Protein AF-A0A5C8RSL5-F1 (afdb_monomer)

Structure (mmCIF, N/CA/C/O backbone):
data_AF-A0A5C8RSL5-F1
#
_entry.id   AF-A0A5C8RSL5-F1
#
loop_
_atom_site.group_PDB
_atom_site.id
_atom_site.type_symbol
_atom_site.label_atom_id
_atom_site.label_alt_id
_atom_site.label_comp_id
_atom_site.label_asym_id
_atom_site.label_entity_id
_atom_site.label_seq_id
_atom_site.pdbx_PDB_ins_code
_atom_site.Cartn_x
_atom_site.Cartn_y
_atom_site.Cartn_z
_atom_site.occupancy
_atom_site.B_iso_or_equiv
_atom_site.auth_seq_id
_atom_site.auth_comp_id
_atom_site.auth_asym_id
_atom_site.auth_atom_id
_atom_site.pdbx_PDB_model_num
ATOM 1 N N . GLY A 1 1 ? -6.106 12.527 14.436 1.00 63.62 1 GLY A N 1
ATOM 2 C CA . GLY A 1 1 ? -5.646 12.985 13.111 1.00 63.62 1 GLY A CA 1
ATOM 3 C C . GLY A 1 1 ? -4.389 13.819 13.255 1.00 63.62 1 GLY A C 1
ATOM 4 O O . GLY A 1 1 ? -3.950 14.040 14.378 1.00 63.62 1 GLY A O 1
ATOM 5 N N . VAL A 1 2 ? -3.825 14.273 12.138 1.00 82.69 2 VAL A N 1
ATOM 6 C CA . VAL A 1 2 ? -2.637 15.151 12.080 1.00 82.69 2 VAL A CA 1
ATOM 7 C C . VAL A 1 2 ? -2.964 16.436 11.304 1.00 82.69 2 VAL A C 1
ATOM 9 O O . VAL A 1 2 ? -3.975 16.492 10.615 1.00 82.69 2 VAL A O 1
ATOM 12 N N . LEU A 1 3 ? -2.143 17.483 11.397 1.00 86.69 3 LEU A N 1
ATOM 13 C CA . LEU A 1 3 ? -2.368 18.755 10.684 1.00 86.69 3 LEU A CA 1
ATOM 14 C C . LEU A 1 3 ? -1.675 18.762 9.306 1.00 86.69 3 LEU A C 1
ATOM 16 O O . LEU A 1 3 ? -0.721 19.507 9.091 1.00 86.69 3 LEU A O 1
ATOM 20 N N . ARG A 1 4 ? -2.110 17.872 8.403 1.00 92.94 4 ARG A N 1
ATOM 21 C CA . ARG A 1 4 ? -1.575 17.670 7.033 1.00 92.94 4 ARG A CA 1
ATOM 22 C C . ARG A 1 4 ? -2.700 17.337 6.043 1.00 92.94 4 ARG A C 1
ATOM 24 O O . ARG A 1 4 ? -3.830 17.112 6.483 1.00 92.94 4 ARG A O 1
ATOM 31 N N . GLY A 1 5 ? -2.421 17.298 4.737 1.00 95.75 5 GLY A N 1
ATOM 32 C CA . GLY A 1 5 ? -3.428 17.009 3.711 1.00 95.75 5 GLY A CA 1
ATOM 33 C C . GLY A 1 5 ? -4.065 15.625 3.877 1.00 95.75 5 GLY A C 1
ATOM 34 O O . GLY A 1 5 ? -3.379 14.618 3.768 1.00 95.75 5 GLY A O 1
ATOM 35 N N . HIS A 1 6 ? -5.371 15.561 4.154 1.00 98.38 6 HIS A N 1
ATOM 36 C CA . HIS A 1 6 ? -6.127 14.303 4.245 1.00 98.38 6 HIS A CA 1
ATOM 37 C C . HIS A 1 6 ? -6.758 13.987 2.886 1.00 98.38 6 HIS A C 1
ATOM 39 O O . HIS A 1 6 ? -7.844 14.473 2.574 1.00 98.38 6 HIS A O 1
ATOM 45 N N . GLU A 1 7 ? -6.052 13.204 2.073 1.00 98.56 7 GLU A N 1
ATOM 46 C CA . GLU A 1 7 ? -6.579 12.651 0.823 1.00 98.56 7 GLU A CA 1
ATOM 47 C C . GLU A 1 7 ? -7.359 11.344 1.064 1.00 98.56 7 GLU A C 1
ATOM 49 O O . GLU A 1 7 ? -7.503 10.876 2.193 1.00 98.56 7 GLU A O 1
ATOM 54 N N . GLY A 1 8 ? -7.881 10.759 -0.018 1.00 98.25 8 GLY A N 1
ATOM 55 C CA . GLY A 1 8 ? -8.626 9.507 0.028 1.00 98.25 8 GLY A CA 1
ATOM 56 C C . GLY A 1 8 ? -10.005 9.649 0.674 1.00 98.25 8 GLY A C 1
ATOM 57 O O . GLY A 1 8 ? -10.595 10.725 0.742 1.00 98.25 8 GLY A O 1
ATOM 58 N N . SER A 1 9 ? -10.553 8.518 1.107 1.00 98.56 9 SER A N 1
ATOM 59 C CA . SER A 1 9 ? -11.826 8.443 1.828 1.00 98.56 9 SER A CA 1
ATOM 60 C C . SER A 1 9 ? -11.812 7.265 2.812 1.00 98.56 9 SER A C 1
ATOM 62 O O . SER A 1 9 ? -10.968 6.368 2.679 1.00 98.56 9 SER A O 1
ATOM 64 N N . PRO A 1 10 ? -12.684 7.258 3.836 1.00 98.50 10 PRO A N 1
ATOM 65 C CA . PRO A 1 10 ? -12.847 6.090 4.691 1.00 98.50 10 PRO A CA 1
ATOM 66 C C . PRO A 1 10 ? -13.482 4.923 3.924 1.00 98.50 10 PRO A C 1
ATOM 68 O O . PRO A 1 10 ? -14.272 5.124 3.003 1.00 98.50 10 PRO A O 1
ATOM 71 N N . LEU A 1 11 ? -13.181 3.697 4.350 1.00 98.62 11 LEU A N 1
ATOM 72 C CA . LEU A 1 11 ? -13.890 2.499 3.898 1.00 98.62 11 LEU A CA 1
ATOM 73 C C . LEU A 1 11 ? -14.962 2.120 4.914 1.00 98.62 11 LEU A C 1
ATOM 75 O O . LEU A 1 11 ? -14.738 2.260 6.111 1.00 98.62 11 LEU A O 1
ATOM 79 N N . VAL A 1 12 ? -16.086 1.574 4.458 1.00 98.69 12 VAL A N 1
ATOM 80 C CA . VAL A 1 12 ? -17.095 0.964 5.335 1.00 98.69 12 VAL A CA 1
ATOM 81 C C . VAL A 1 12 ? -17.337 -0.467 4.873 1.00 98.69 12 VAL A C 1
ATOM 83 O O . VAL A 1 12 ? -17.654 -0.695 3.707 1.00 98.69 12 VAL A O 1
ATOM 86 N N . VAL A 1 13 ? -17.165 -1.433 5.778 1.00 98.44 13 VAL A N 1
ATOM 87 C CA . VAL A 1 13 ? -17.405 -2.860 5.520 1.00 98.44 13 VAL A CA 1
ATOM 88 C C . VAL A 1 13 ? -18.276 -3.411 6.641 1.00 98.44 13 VAL A C 1
ATOM 90 O O . VAL A 1 13 ? -17.841 -3.516 7.787 1.00 98.44 13 VAL A O 1
ATOM 93 N N . GLY A 1 14 ? -19.524 -3.750 6.314 1.00 97.44 14 GLY A N 1
ATOM 94 C CA . GLY A 1 14 ? -20.528 -4.051 7.334 1.00 97.44 14 GLY A CA 1
ATOM 95 C C . GLY A 1 14 ? -20.752 -2.838 8.238 1.00 97.44 14 GLY A C 1
ATOM 96 O O . GLY A 1 14 ? -21.019 -1.746 7.742 1.00 97.44 14 GLY A O 1
ATOM 97 N N . ASN A 1 15 ? -20.609 -3.030 9.549 1.00 97.88 15 ASN A N 1
ATOM 98 C CA . ASN A 1 15 ? -20.736 -1.982 10.564 1.00 97.88 15 ASN A CA 1
ATOM 99 C C . ASN A 1 15 ? -19.397 -1.324 10.955 1.00 97.88 15 ASN A C 1
ATOM 101 O O . ASN A 1 15 ? -19.375 -0.471 11.838 1.00 97.88 15 ASN A O 1
ATOM 105 N N . MET A 1 16 ? -18.275 -1.696 10.328 1.00 98.56 16 MET A N 1
ATOM 106 C CA . MET A 1 16 ? -16.964 -1.125 10.645 1.00 98.56 16 MET A CA 1
ATOM 107 C C . MET A 1 16 ? -16.564 -0.061 9.620 1.00 98.56 16 MET A C 1
ATOM 109 O O . MET A 1 16 ? -16.507 -0.341 8.420 1.00 98.56 16 MET A O 1
ATOM 113 N N . MET A 1 17 ? -16.227 1.139 10.094 1.00 98.88 17 MET A N 1
ATOM 114 C CA . MET A 1 17 ? -15.596 2.189 9.294 1.00 98.88 17 MET A CA 1
ATOM 115 C C . MET A 1 17 ? -14.086 2.217 9.536 1.00 98.88 17 MET A C 1
ATOM 117 O O . MET A 1 17 ? -13.637 2.299 10.673 1.00 98.88 17 MET A O 1
ATOM 121 N N . TYR A 1 18 ? -13.297 2.218 8.467 1.00 98.88 18 TYR A N 1
ATOM 122 C CA . TYR A 1 18 ? -11.842 2.299 8.508 1.00 98.88 18 TYR A CA 1
ATOM 123 C C . TYR A 1 18 ? -11.374 3.660 8.008 1.00 98.88 18 TYR A C 1
ATOM 125 O O . TYR A 1 18 ? -11.614 4.027 6.856 1.00 98.88 18 TYR A O 1
ATOM 133 N N . VAL A 1 19 ? -10.679 4.399 8.868 1.00 98.75 19 VAL A N 1
ATOM 134 C CA . VAL A 1 19 ? -10.148 5.734 8.574 1.00 98.75 19 VAL A CA 1
ATOM 135 C C . VAL A 1 19 ? -8.630 5.658 8.544 1.00 98.75 19 VAL A C 1
ATOM 137 O O . VAL A 1 19 ? -8.018 5.187 9.500 1.00 98.75 19 VAL A O 1
ATOM 140 N N . HIS A 1 20 ? -8.024 6.144 7.466 1.00 98.81 20 HIS A N 1
ATOM 141 C CA . HIS A 1 20 ? -6.576 6.285 7.341 1.00 98.81 20 HIS A CA 1
ATOM 142 C C . HIS A 1 20 ? -6.166 7.749 7.509 1.00 98.81 20 HIS A C 1
ATOM 144 O O . HIS A 1 20 ? -6.983 8.657 7.343 1.00 98.81 20 HIS A O 1
ATOM 150 N N . THR A 1 21 ? -4.897 7.981 7.831 1.00 98.75 21 THR A N 1
ATOM 151 C CA . THR A 1 21 ? -4.332 9.328 7.943 1.00 98.75 21 THR A CA 1
ATOM 152 C C . THR A 1 21 ? -3.132 9.520 7.011 1.00 98.75 21 THR A C 1
ATOM 154 O O . THR A 1 21 ? -2.534 8.546 6.539 1.00 98.75 21 THR A O 1
ATOM 157 N N . PRO A 1 22 ? -2.692 10.775 6.823 1.00 98.69 22 PRO A N 1
ATOM 158 C CA . PRO A 1 22 ? -1.338 11.101 6.365 1.00 98.69 22 PRO A CA 1
ATOM 159 C C . PRO A 1 22 ? -0.268 10.498 7.287 1.00 98.69 22 PRO A C 1
ATOM 161 O O . PRO A 1 22 ? -0.607 9.889 8.310 1.00 98.69 22 PRO A O 1
ATOM 164 N N . PHE A 1 23 ? 1.017 10.680 6.962 1.00 98.44 23 PHE A N 1
ATOM 165 C CA . PHE A 1 23 ? 2.143 10.218 7.794 1.00 98.44 23 PHE A CA 1
ATOM 166 C C . PHE A 1 23 ? 1.901 10.474 9.306 1.00 98.44 23 PHE A C 1
ATOM 168 O O . PHE A 1 23 ? 1.528 11.594 9.670 1.00 98.44 23 PHE A O 1
ATOM 175 N N . PRO A 1 24 ? 2.096 9.474 10.193 1.00 97.94 24 PRO A N 1
ATOM 176 C CA . PRO A 1 24 ? 2.725 8.171 9.949 1.00 97.94 24 PRO A CA 1
ATOM 177 C C . PRO A 1 24 ? 1.747 7.077 9.476 1.00 97.94 24 PRO A C 1
ATOM 179 O O . PRO A 1 24 ? 1.972 5.907 9.734 1.00 97.94 24 PRO A O 1
ATOM 182 N N . ASN A 1 25 ? 0.660 7.421 8.781 1.00 98.69 25 ASN A N 1
ATOM 183 C CA . ASN A 1 25 ? -0.304 6.474 8.202 1.00 98.69 25 ASN A CA 1
ATOM 184 C C . ASN A 1 25 ? -1.025 5.614 9.251 1.00 98.69 25 ASN A C 1
ATOM 186 O O . ASN A 1 25 ? -1.068 4.387 9.167 1.00 98.69 25 ASN A O 1
ATOM 190 N N . ILE A 1 26 ? -1.604 6.284 10.248 1.00 98.75 26 ILE A N 1
ATOM 191 C CA . ILE A 1 26 ? -2.432 5.647 11.272 1.00 98.75 26 ILE A CA 1
ATOM 192 C C . ILE A 1 26 ? -3.705 5.110 10.614 1.00 98.75 26 ILE A C 1
ATOM 194 O O . ILE A 1 26 ? -4.288 5.766 9.748 1.00 98.75 26 ILE A O 1
ATOM 198 N N . VAL A 1 27 ? -4.159 3.941 11.063 1.00 98.88 27 VAL A N 1
ATOM 199 C CA . VAL A 1 27 ? -5.462 3.376 10.702 1.00 98.88 27 VAL A CA 1
ATOM 200 C C . VAL A 1 27 ? -6.309 3.217 11.955 1.00 98.88 27 VAL A C 1
ATOM 202 O O . VAL A 1 27 ? -5.870 2.626 12.943 1.00 98.88 27 VAL A O 1
ATOM 205 N N . TYR A 1 28 ? -7.532 3.728 11.904 1.00 98.81 28 TYR A N 1
ATOM 206 C CA . TYR A 1 28 ? -8.553 3.546 12.929 1.00 98.81 28 TYR A CA 1
ATOM 207 C C . TYR A 1 28 ? -9.674 2.677 12.377 1.00 98.81 28 TYR A C 1
ATOM 209 O O . TYR A 1 28 ? -10.084 2.871 11.235 1.00 98.81 28 TYR A O 1
ATOM 217 N N . ALA A 1 29 ? -10.203 1.780 13.202 1.00 98.81 29 ALA A N 1
ATOM 218 C CA . ALA A 1 29 ? -11.457 1.089 12.939 1.00 98.81 29 ALA A CA 1
ATOM 219 C C . ALA A 1 29 ? -12.513 1.556 13.940 1.00 98.81 29 ALA A C 1
ATOM 221 O O . ALA A 1 29 ? -12.275 1.517 15.149 1.00 98.81 29 ALA A O 1
ATOM 222 N N . LEU A 1 30 ? -13.644 2.030 13.431 1.00 98.81 30 LEU A N 1
ATOM 223 C CA . LEU A 1 30 ? -14.730 2.643 14.184 1.00 98.81 30 LEU A CA 1
ATOM 224 C C . LEU A 1 30 ? -15.987 1.783 14.052 1.00 98.81 30 LEU A C 1
ATOM 226 O O . LEU A 1 30 ? -16.402 1.471 12.936 1.00 98.81 30 LEU A O 1
ATOM 230 N N . ASP A 1 31 ? -16.597 1.435 15.179 1.00 98.44 31 ASP A N 1
ATOM 231 C CA . ASP A 1 31 ? -17.853 0.689 15.214 1.00 98.44 31 ASP A CA 1
ATOM 232 C C . ASP A 1 31 ? -19.041 1.632 15.020 1.00 98.44 31 ASP A C 1
ATOM 234 O O . ASP A 1 31 ? -19.358 2.443 15.895 1.00 98.44 31 ASP A O 1
ATOM 238 N N . LEU A 1 32 ? -19.694 1.535 13.864 1.00 98.38 32 LEU A N 1
ATOM 239 C CA . LEU A 1 32 ? -20.818 2.393 13.501 1.00 98.38 32 LEU A CA 1
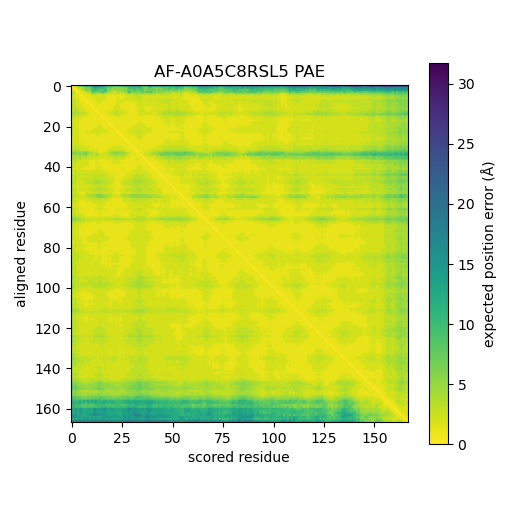ATOM 240 C C . LEU A 1 32 ? -22.091 2.085 14.294 1.00 98.38 32 LEU A C 1
ATOM 242 O O . LEU A 1 32 ? -22.928 2.975 14.422 1.00 98.38 32 LEU A O 1
ATOM 246 N N . ASP A 1 33 ? -22.215 0.890 14.876 1.00 98.12 33 ASP A N 1
ATOM 247 C CA . ASP A 1 33 ? -23.362 0.542 15.723 1.00 98.12 33 ASP A CA 1
ATOM 248 C C . ASP A 1 33 ? -23.227 1.133 17.138 1.00 98.12 33 ASP A C 1
ATOM 250 O O . ASP A 1 33 ? -24.205 1.214 17.881 1.00 98.12 33 ASP A O 1
ATOM 254 N N . HIS A 1 34 ? -22.022 1.582 17.510 1.00 96.56 34 HIS A N 1
ATOM 255 C CA . HIS A 1 34 ? -21.691 2.073 18.848 1.00 96.56 34 HIS A CA 1
ATOM 256 C C . HIS A 1 34 ? -21.007 3.446 18.796 1.00 96.56 34 HIS A C 1
ATOM 258 O O . HIS A 1 34 ? -19.868 3.606 19.239 1.00 96.56 34 HIS A O 1
ATOM 264 N N . GLU A 1 35 ? -21.712 4.440 18.242 1.00 96.00 35 GLU A N 1
ATOM 265 C CA . GLU A 1 35 ? -21.299 5.858 18.216 1.00 96.00 35 GLU A CA 1
ATOM 266 C C . GLU A 1 35 ? -19.900 6.090 17.606 1.00 96.00 35 GLU A C 1
ATOM 268 O O . GLU A 1 35 ? -19.157 6.975 18.030 1.00 96.00 35 GLU A O 1
ATOM 273 N N . ALA A 1 36 ? -19.518 5.281 16.611 1.00 96.56 36 ALA A N 1
ATOM 274 C CA . ALA A 1 36 ? -18.197 5.318 15.980 1.00 96.56 36 ALA A CA 1
ATOM 275 C C . ALA A 1 36 ? -17.034 5.152 16.981 1.00 96.56 36 ALA A C 1
ATOM 277 O O . ALA A 1 36 ? -15.950 5.718 16.800 1.00 96.56 36 ALA A O 1
ATOM 278 N N . LYS A 1 37 ? -17.226 4.355 18.041 1.00 97.94 37 LYS A N 1
ATOM 279 C CA . LYS A 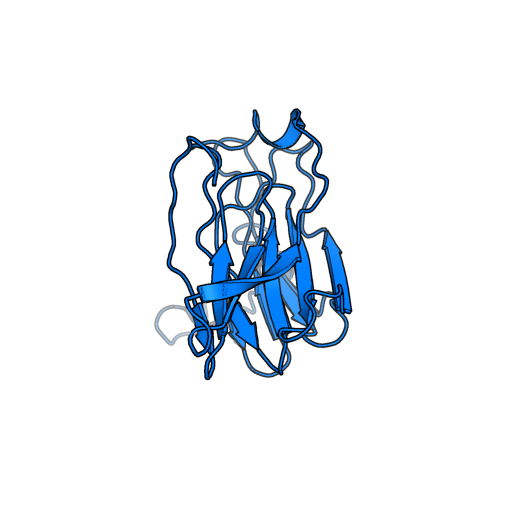1 37 ? -16.162 4.032 18.999 1.00 97.94 37 LYS A CA 1
ATOM 280 C C . LYS A 1 37 ? -14.992 3.349 18.291 1.00 97.94 37 LYS A C 1
ATOM 282 O O . LYS A 1 37 ? -15.178 2.422 17.508 1.00 97.94 37 LYS A O 1
ATOM 287 N N . ILE A 1 38 ? -13.769 3.754 18.634 1.00 98.56 38 ILE A N 1
ATOM 288 C CA . ILE A 1 38 ? -12.550 3.105 18.138 1.00 98.56 38 ILE A CA 1
ATOM 289 C C . ILE A 1 38 ? -12.472 1.672 18.688 1.00 98.56 38 ILE A C 1
ATOM 291 O O . ILE A 1 38 ? -12.298 1.476 19.893 1.00 98.56 38 ILE A O 1
ATOM 295 N N . VAL A 1 39 ? -12.568 0.680 17.802 1.00 98.56 39 VAL A N 1
ATOM 296 C CA . VAL A 1 39 ? -12.406 -0.751 18.111 1.00 98.56 39 VAL A CA 1
ATOM 297 C C . VAL A 1 39 ? -10.933 -1.116 18.181 1.00 98.56 39 VAL A C 1
ATOM 299 O O . VAL A 1 39 ? -10.488 -1.762 19.128 1.00 98.56 39 VAL A O 1
AT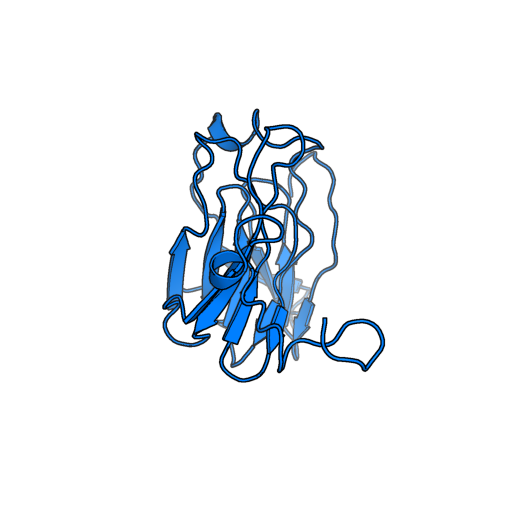OM 302 N N . TRP A 1 40 ? -10.160 -0.667 17.195 1.00 98.81 40 TRP A N 1
ATOM 303 C CA . TRP A 1 40 ? -8.713 -0.823 17.176 1.00 98.81 40 TRP A CA 1
ATOM 304 C C . TRP A 1 40 ? -8.040 0.345 16.457 1.00 98.81 40 TRP A C 1
ATOM 306 O O . TRP A 1 40 ? -8.649 1.066 15.662 1.00 98.81 40 TRP A O 1
ATOM 316 N N . LYS A 1 41 ? -6.753 0.526 16.762 1.00 98.75 41 LYS A N 1
ATOM 317 C CA . LYS A 1 41 ? -5.866 1.502 16.128 1.00 98.75 41 LYS A CA 1
ATOM 318 C C . LYS A 1 41 ? -4.562 0.811 15.745 1.00 98.75 41 LYS A C 1
ATOM 320 O O . LYS A 1 41 ? -3.926 0.199 16.602 1.00 98.75 41 LYS A O 1
ATOM 325 N N . TYR A 1 42 ? -4.152 0.961 14.493 1.00 98.88 42 TYR A N 1
ATOM 326 C CA . TYR A 1 42 ? -2.822 0.598 14.023 1.00 98.88 42 TYR A CA 1
ATOM 327 C C . TYR A 1 42 ? -2.009 1.872 13.792 1.00 98.88 42 TYR A C 1
ATOM 329 O O . TYR A 1 42 ? -2.409 2.738 13.019 1.00 98.88 42 TYR A O 1
ATOM 337 N N . GLU A 1 43 ? -0.881 1.994 14.484 1.00 98.56 43 GLU A N 1
ATOM 338 C CA . GLU A 1 43 ? 0.013 3.149 14.407 1.00 98.56 43 GLU A CA 1
ATOM 339 C C . GLU A 1 43 ? 1.431 2.639 14.126 1.00 98.56 43 GLU A C 1
ATOM 341 O O . GLU A 1 43 ? 2.106 2.168 15.050 1.00 98.56 43 GLU A O 1
ATOM 346 N N . PRO A 1 44 ? 1.868 2.629 12.854 1.00 98.19 44 PRO A N 1
ATOM 347 C CA . PRO A 1 44 ? 3.177 2.105 12.508 1.00 98.19 44 PRO A CA 1
ATOM 348 C C . PRO A 1 44 ? 4.280 3.075 12.935 1.00 98.19 44 PRO A C 1
ATOM 350 O O . PRO A 1 44 ? 4.099 4.293 12.996 1.00 98.19 44 PRO A O 1
ATOM 353 N N . LYS A 1 45 ? 5.459 2.517 13.214 1.00 98.00 45 LYS A N 1
ATOM 354 C CA . LYS A 1 45 ? 6.674 3.294 13.454 1.00 98.00 45 LYS A CA 1
ATOM 355 C C . LYS A 1 45 ? 7.425 3.427 12.138 1.00 98.00 45 LYS A C 1
ATOM 357 O O . LYS A 1 45 ? 7.950 2.433 11.650 1.00 98.00 45 LYS A O 1
ATOM 362 N N . GLN A 1 46 ? 7.485 4.643 11.613 1.00 98.38 46 GLN A N 1
ATOM 363 C CA . GLN A 1 46 ? 8.230 4.976 10.401 1.00 98.38 46 GLN A CA 1
ATOM 364 C C . GLN A 1 46 ? 9.356 5.956 10.740 1.00 98.38 46 GLN A C 1
ATOM 366 O O . GLN A 1 46 ? 9.220 6.780 11.649 1.00 98.38 46 GLN A O 1
ATOM 371 N N . ASP A 1 47 ? 10.468 5.867 10.014 1.00 97.88 47 ASP A N 1
ATOM 372 C CA . ASP A 1 47 ? 11.580 6.806 10.148 1.00 97.88 47 ASP A CA 1
ATOM 373 C C . ASP A 1 47 ? 11.170 8.178 9.567 1.00 97.88 47 ASP A C 1
ATOM 375 O O . ASP A 1 47 ? 10.776 8.243 8.399 1.00 97.88 47 ASP A O 1
ATOM 379 N N . PRO A 1 48 ? 11.255 9.290 10.328 1.00 97.62 48 PRO A N 1
ATOM 380 C CA . PRO A 1 48 ? 10.905 10.620 9.825 1.00 97.62 48 PRO A CA 1
ATOM 381 C C . PRO A 1 48 ? 11.703 11.070 8.592 1.00 97.62 48 PRO A C 1
ATOM 383 O O . PRO A 1 48 ? 11.264 11.987 7.899 1.00 97.62 48 PRO A O 1
ATOM 386 N N . SER A 1 49 ? 12.840 10.432 8.288 1.00 97.69 49 SER A N 1
ATOM 387 C CA . SER A 1 49 ? 13.616 10.664 7.062 1.00 97.69 49 SER A CA 1
ATOM 388 C C . SER A 1 49 ? 12.873 10.308 5.771 1.00 97.69 49 SER A C 1
ATOM 390 O O . SER A 1 49 ? 13.323 10.713 4.702 1.00 97.69 49 SER A O 1
ATOM 392 N N . VAL A 1 50 ? 11.712 9.642 5.841 1.00 98.12 50 VAL A N 1
ATOM 393 C CA . VAL A 1 50 ? 10.824 9.496 4.679 1.00 98.12 50 VAL A CA 1
ATOM 394 C C . VAL A 1 50 ? 10.161 10.821 4.279 1.00 98.12 50 VAL A C 1
ATOM 396 O O . VAL A 1 50 ? 9.916 11.045 3.101 1.00 98.12 50 VAL A O 1
ATOM 399 N N . ILE A 1 51 ? 9.901 11.737 5.223 1.00 98.12 51 ILE A N 1
ATOM 400 C CA . ILE A 1 51 ? 9.150 12.977 4.949 1.00 98.12 51 ILE A CA 1
ATOM 401 C C . ILE A 1 51 ? 9.860 13.869 3.910 1.00 98.12 51 ILE A C 1
ATOM 403 O O . ILE A 1 51 ? 9.192 14.298 2.971 1.00 98.12 51 ILE A O 1
ATOM 407 N N . PRO A 1 52 ? 11.180 14.148 4.008 1.00 98.19 52 PRO A N 1
ATOM 408 C CA . PRO A 1 52 ? 11.878 14.995 3.036 1.00 98.19 52 PRO A CA 1
ATOM 409 C C . PRO A 1 52 ? 11.937 14.429 1.611 1.00 98.19 52 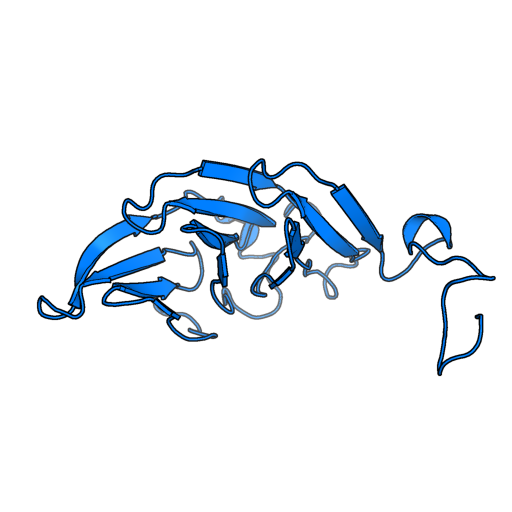PRO A C 1
ATOM 411 O O . PRO A 1 52 ? 12.218 15.183 0.684 1.00 98.19 52 PRO A O 1
ATOM 414 N N . VAL A 1 53 ? 11.696 13.125 1.433 1.00 98.19 53 VAL A N 1
ATOM 415 C CA . VAL A 1 53 ? 11.679 12.457 0.120 1.00 98.19 53 VAL A CA 1
ATOM 416 C C . VAL A 1 53 ? 10.258 12.227 -0.417 1.00 98.19 53 VAL A C 1
ATOM 418 O O . VAL A 1 53 ? 10.070 11.570 -1.439 1.00 98.19 53 VAL A O 1
ATOM 421 N N . MET A 1 54 ? 9.238 12.798 0.234 1.00 98.56 54 MET A N 1
ATOM 422 C CA . MET A 1 54 ? 7.882 12.907 -0.309 1.00 98.56 54 MET A CA 1
ATOM 423 C C . MET A 1 54 ? 7.740 14.241 -1.050 1.00 98.56 54 MET A C 1
ATOM 425 O O . MET A 1 54 ? 7.828 15.305 -0.442 1.00 98.56 54 MET A O 1
ATOM 429 N N . CYS A 1 55 ? 7.493 14.203 -2.362 1.00 94.50 55 CYS A N 1
ATOM 430 C CA . CYS A 1 55 ? 7.505 15.404 -3.211 1.00 94.50 55 CYS A CA 1
ATOM 431 C C . CYS A 1 55 ? 6.460 16.466 -2.830 1.00 94.50 55 CYS A C 1
ATOM 433 O O . CYS A 1 55 ? 6.661 17.654 -3.072 1.00 94.50 55 CYS A O 1
ATOM 435 N N . CYS A 1 56 ? 5.313 16.029 -2.305 1.00 96.56 56 CYS A N 1
ATOM 436 C CA . CYS A 1 56 ? 4.053 16.737 -2.509 1.00 96.56 56 CYS A CA 1
ATOM 437 C C . CYS A 1 56 ? 3.117 16.643 -1.286 1.00 96.56 56 CYS A C 1
ATOM 439 O O . CYS A 1 56 ? 1.926 16.398 -1.449 1.00 96.56 56 CYS A O 1
ATOM 441 N N . ASP A 1 57 ? 3.662 16.838 -0.077 1.00 97.38 57 ASP A N 1
ATOM 442 C CA . ASP A 1 57 ? 3.018 16.620 1.239 1.00 97.38 57 ASP A CA 1
ATOM 443 C C . ASP A 1 57 ? 2.962 15.140 1.680 1.00 97.38 57 ASP A C 1
ATOM 445 O O . ASP A 1 57 ? 3.269 14.217 0.925 1.00 97.38 57 ASP A O 1
ATOM 449 N N . THR A 1 58 ? 2.611 14.902 2.947 1.00 98.12 58 THR A N 1
ATOM 450 C CA . THR A 1 58 ? 2.642 13.578 3.592 1.00 98.12 58 THR A CA 1
ATOM 451 C C . THR A 1 58 ? 1.369 12.751 3.395 1.00 98.12 58 THR A C 1
ATOM 453 O O . THR A 1 58 ? 1.011 11.918 4.239 1.00 98.12 58 THR A O 1
ATOM 456 N N . VAL A 1 59 ? 0.670 13.000 2.288 1.00 98.69 59 VAL A N 1
ATOM 457 C CA . VAL A 1 59 ? -0.646 12.441 1.974 1.00 98.69 59 VAL A CA 1
ATOM 458 C C . VAL A 1 59 ? -0.612 10.918 1.822 1.00 98.69 59 VAL A C 1
ATOM 460 O O . VAL A 1 59 ? 0.397 10.311 1.464 1.00 98.69 59 VAL A O 1
ATOM 463 N N . ASN A 1 60 ? -1.755 10.288 2.062 1.00 98.81 60 ASN A N 1
ATOM 464 C CA . ASN A 1 60 ? -2.006 8.893 1.733 1.00 98.81 60 ASN A CA 1
ATOM 465 C C . ASN A 1 60 ? -3.417 8.796 1.154 1.00 98.81 60 ASN A C 1
ATOM 467 O O . ASN A 1 60 ? -4.316 9.460 1.657 1.00 98.81 60 ASN A O 1
ATOM 471 N N . ARG A 1 61 ? -3.594 8.022 0.080 1.00 98.81 61 ARG A N 1
ATOM 472 C CA . ARG A 1 61 ? -4.853 7.980 -0.687 1.00 98.81 61 ARG A CA 1
ATOM 473 C C . ARG A 1 61 ? -5.798 6.860 -0.287 1.00 98.81 61 ARG A C 1
ATOM 475 O O . ARG A 1 61 ? -6.843 6.701 -0.918 1.00 98.81 61 ARG A O 1
ATOM 482 N N . GLY A 1 62 ? -5.455 6.095 0.741 1.00 98.50 62 GLY A N 1
ATOM 483 C CA . GLY A 1 62 ? -6.401 5.211 1.389 1.00 98.50 62 GLY A CA 1
ATOM 484 C C . GLY A 1 62 ? -5.993 3.763 1.470 1.00 98.50 62 GLY A C 1
ATOM 485 O O . GLY A 1 62 ? -4.841 3.371 1.293 1.00 98.50 62 GLY A O 1
ATOM 486 N N . LEU A 1 63 ? -7.008 2.987 1.817 1.00 98.94 63 LEU A N 1
ATOM 487 C CA . LEU A 1 63 ? -6.928 1.576 2.136 1.00 98.94 63 LEU A CA 1
ATOM 488 C C . LEU A 1 63 ? -7.622 0.774 1.037 1.00 98.94 63 LEU A C 1
ATOM 490 O O . LEU A 1 63 ? -8.371 1.320 0.223 1.00 98.94 63 LEU A O 1
ATOM 494 N N . ALA A 1 64 ? -7.448 -0.541 1.084 1.00 98.88 64 ALA A N 1
ATOM 495 C CA . ALA A 1 64 ? -8.340 -1.475 0.412 1.00 98.88 64 ALA A CA 1
ATOM 496 C C . ALA A 1 64 ? -8.778 -2.579 1.378 1.00 98.88 64 ALA A C 1
ATOM 498 O O . ALA A 1 64 ? -8.042 -2.926 2.301 1.00 98.88 64 ALA A O 1
ATOM 499 N N . TYR A 1 65 ? -9.960 -3.148 1.148 1.00 98.75 65 TYR A N 1
ATOM 500 C CA . TYR A 1 65 ? -10.431 -4.339 1.852 1.00 98.75 65 TYR A CA 1
ATOM 501 C C . TYR A 1 65 ? -10.377 -5.553 0.920 1.00 98.75 65 TYR A C 1
ATOM 503 O O . TYR A 1 65 ? -10.822 -5.475 -0.224 1.00 98.75 65 TYR A O 1
ATOM 511 N N . SER A 1 66 ? -9.843 -6.675 1.404 1.00 97.88 66 SER A N 1
ATOM 512 C CA . SER A 1 66 ? -9.807 -7.947 0.676 1.00 97.88 66 SER A CA 1
ATOM 513 C C . SER A 1 66 ? -9.681 -9.114 1.650 1.00 97.88 66 SER A C 1
ATOM 515 O O . SER A 1 66 ? -8.809 -9.083 2.507 1.00 97.88 66 SER A O 1
ATOM 517 N N . ASP A 1 67 ? -10.517 -10.146 1.505 1.00 95.38 67 ASP A N 1
ATOM 518 C CA . ASP A 1 67 ? -10.466 -11.398 2.290 1.00 95.38 67 ASP A CA 1
ATOM 519 C C . ASP A 1 67 ? -10.294 -11.180 3.811 1.00 95.38 67 ASP A C 1
ATOM 521 O O . ASP A 1 67 ? -9.355 -11.671 4.431 1.00 95.38 67 ASP A O 1
ATOM 525 N N . ASN A 1 68 ? -11.183 -10.383 4.421 1.00 97.81 68 ASN A N 1
ATOM 526 C CA . ASN A 1 68 ? -11.123 -10.001 5.842 1.00 97.81 68 ASN A CA 1
ATOM 527 C C . ASN A 1 68 ? -9.855 -9.254 6.279 1.00 97.81 68 ASN A C 1
ATOM 529 O O . ASN A 1 68 ? -9.598 -9.136 7.477 1.00 97.81 68 ASN A O 1
ATOM 533 N N . ALA A 1 69 ? -9.104 -8.690 5.339 1.00 98.75 69 ALA A N 1
ATOM 534 C CA . ALA A 1 69 ? -7.966 -7.842 5.626 1.00 98.75 69 ALA A CA 1
ATOM 535 C C . ALA A 1 69 ? -8.175 -6.405 5.145 1.00 98.75 69 ALA A C 1
ATOM 537 O O . ALA A 1 69 ? -8.753 -6.156 4.087 1.00 98.75 69 ALA A O 1
ATOM 538 N N . ILE A 1 70 ? -7.636 -5.468 5.919 1.00 98.88 70 ILE A N 1
ATOM 539 C CA . ILE A 1 70 ? -7.406 -4.084 5.525 1.00 98.88 70 ILE A CA 1
ATOM 540 C C . ILE A 1 70 ? -5.958 -3.966 5.074 1.00 98.88 70 ILE A C 1
ATOM 542 O O . ILE A 1 70 ? -5.040 -4.322 5.811 1.00 98.88 70 ILE A O 1
ATOM 546 N N . ILE A 1 71 ? -5.757 -3.474 3.859 1.00 98.94 71 ILE A N 1
ATOM 547 C CA . ILE A 1 71 ? -4.435 -3.318 3.268 1.00 98.94 71 ILE A CA 1
ATOM 548 C C . ILE A 1 71 ? -4.054 -1.843 3.286 1.00 98.94 71 ILE A C 1
ATOM 550 O O . ILE A 1 71 ? -4.770 -1.000 2.742 1.00 98.94 71 ILE A O 1
ATOM 554 N N . LEU A 1 72 ? -2.918 -1.554 3.913 1.00 98.94 72 LEU A N 1
ATOM 555 C CA . LEU A 1 72 ? -2.307 -0.235 4.007 1.00 98.94 72 LEU A CA 1
ATOM 556 C C . LEU A 1 72 ? -0.994 -0.230 3.223 1.00 98.94 72 LEU A C 1
ATOM 558 O O . LEU A 1 72 ? -0.185 -1.143 3.371 1.00 98.94 72 LEU A O 1
ATOM 562 N N . HIS A 1 73 ? -0.747 0.827 2.453 1.00 98.88 73 HIS A N 1
ATOM 563 C CA . HIS A 1 73 ? 0.557 1.085 1.846 1.00 98.88 73 HIS A CA 1
ATOM 564 C C . HIS A 1 73 ? 1.126 2.382 2.425 1.00 98.88 73 HIS A C 1
ATOM 566 O O . HIS A 1 73 ? 0.617 3.472 2.161 1.00 98.88 73 HIS A O 1
ATOM 572 N N . GLN A 1 74 ? 2.130 2.240 3.284 1.00 98.94 74 GLN A N 1
ATOM 573 C CA . GLN A 1 74 ? 2.720 3.313 4.083 1.00 98.94 74 GLN A CA 1
ATOM 574 C C . GLN A 1 74 ? 3.618 4.230 3.246 1.00 98.94 74 GLN A C 1
ATOM 576 O O . GLN A 1 74 ? 4.023 3.871 2.139 1.00 98.94 74 GLN A O 1
ATOM 581 N N . ALA A 1 75 ? 3.938 5.410 3.783 1.00 98.88 75 ALA A N 1
ATOM 582 C CA . ALA A 1 75 ? 4.804 6.392 3.136 1.00 98.88 75 ALA A CA 1
ATOM 583 C C . ALA A 1 75 ? 6.207 5.840 2.849 1.00 98.88 75 ALA A C 1
ATOM 585 O O . ALA A 1 75 ? 6.758 6.098 1.779 1.00 98.88 75 ALA A O 1
ATOM 586 N N . ASP A 1 76 ? 6.742 5.026 3.762 1.00 98.75 76 ASP A N 1
ATOM 587 C CA . ASP A 1 76 ? 8.045 4.360 3.651 1.00 98.75 76 ASP A CA 1
ATOM 588 C C . ASP A 1 76 ? 8.064 3.134 2.720 1.00 98.75 76 ASP A C 1
ATOM 590 O O . ASP A 1 76 ? 9.023 2.364 2.728 1.00 98.75 76 ASP A O 1
ATOM 594 N N . THR A 1 77 ? 7.027 2.968 1.888 1.00 98.88 77 THR A N 1
ATOM 595 C CA . THR A 1 77 ? 6.828 1.860 0.935 1.00 98.88 77 THR A CA 1
ATOM 596 C C . THR A 1 77 ? 6.484 0.510 1.573 1.00 98.88 77 THR A C 1
ATOM 598 O O . THR A 1 77 ? 6.429 -0.511 0.879 1.00 98.88 77 THR A O 1
ATOM 601 N N . THR A 1 78 ? 6.219 0.470 2.880 1.00 98.94 78 THR A N 1
ATOM 602 C CA . THR A 1 78 ? 5.779 -0.758 3.546 1.00 98.94 78 THR A CA 1
ATOM 603 C C . THR A 1 78 ? 4.314 -1.052 3.220 1.00 98.94 78 THR A C 1
ATOM 605 O O . THR A 1 78 ? 3.415 -0.269 3.534 1.00 98.94 78 THR A O 1
ATOM 608 N N . VAL A 1 79 ? 4.047 -2.210 2.619 1.00 98.94 79 VAL A N 1
ATOM 609 C CA . VAL A 1 79 ? 2.698 -2.750 2.412 1.00 98.94 79 VAL A CA 1
ATOM 610 C C . VAL A 1 79 ? 2.364 -3.672 3.578 1.00 98.94 79 VAL A C 1
ATOM 612 O O . VAL A 1 79 ? 3.096 -4.624 3.851 1.00 98.94 79 VAL A O 1
ATOM 615 N N . VAL A 1 80 ? 1.251 -3.411 4.257 1.00 98.94 80 VAL A N 1
ATOM 616 C CA . VAL A 1 80 ? 0.810 -4.161 5.438 1.00 98.94 80 VAL A CA 1
ATOM 617 C C . VAL A 1 80 ? -0.605 -4.676 5.235 1.00 98.94 80 VAL A C 1
ATOM 619 O O . VAL A 1 80 ? -1.498 -3.915 4.866 1.00 98.94 80 VAL A O 1
ATOM 622 N N . SER A 1 81 ? -0.817 -5.956 5.534 1.00 98.88 81 SER A N 1
ATOM 623 C CA . SER A 1 81 ? -2.149 -6.525 5.725 1.00 98.88 81 SER A CA 1
ATOM 624 C C . SER A 1 81 ? -2.473 -6.584 7.212 1.00 98.88 81 SER A C 1
ATOM 626 O O . SER A 1 81 ? -1.723 -7.162 8.000 1.00 98.88 81 SER A O 1
ATOM 628 N N . LEU A 1 82 ? -3.599 -5.985 7.588 1.00 98.94 82 LEU A N 1
ATOM 629 C CA . LEU A 1 82 ? -4.159 -5.993 8.932 1.00 98.94 82 LEU A CA 1
ATOM 630 C C . LEU A 1 82 ? -5.429 -6.841 8.934 1.00 98.94 82 LEU A C 1
ATOM 632 O O . LEU A 1 82 ? -6.279 -6.664 8.065 1.00 98.94 82 LEU A O 1
ATOM 636 N N . ASP A 1 83 ? -5.607 -7.715 9.919 1.00 98.81 83 ASP A N 1
ATOM 637 C CA . ASP A 1 83 ? -6.896 -8.356 10.169 1.00 98.81 83 ASP A CA 1
ATOM 638 C C . ASP A 1 83 ? -7.968 -7.282 10.412 1.00 98.81 83 ASP A C 1
ATOM 640 O O . ASP A 1 83 ? -7.825 -6.422 11.284 1.00 98.81 83 ASP A O 1
ATOM 644 N N . ALA A 1 84 ? -9.053 -7.321 9.641 1.00 98.75 84 ALA A N 1
ATOM 645 C CA . ALA A 1 84 ? -10.035 -6.243 9.606 1.00 98.75 84 ALA A CA 1
ATOM 646 C C . ALA A 1 84 ? -10.792 -6.071 10.937 1.00 98.75 84 ALA A C 1
ATOM 648 O O . ALA A 1 84 ? -11.298 -4.983 11.226 1.00 98.75 84 ALA A O 1
ATOM 649 N N . LYS A 1 85 ? -10.871 -7.122 11.764 1.00 98.31 85 LYS A N 1
ATOM 650 C CA . LYS A 1 85 ? -11.602 -7.101 13.041 1.00 98.31 85 LYS A CA 1
ATOM 651 C C . LYS A 1 85 ? -10.734 -6.680 14.222 1.00 98.31 85 LYS A C 1
ATOM 653 O O . LYS A 1 85 ? -11.241 -6.039 15.134 1.00 98.31 85 LYS A O 1
ATOM 658 N N . SER A 1 86 ? -9.455 -7.046 14.222 1.00 98.56 86 SER A N 1
ATOM 659 C CA . SER A 1 86 ? -8.549 -6.857 15.362 1.00 98.56 86 SER A CA 1
ATOM 660 C C . SER A 1 86 ? -7.418 -5.861 15.118 1.00 98.56 86 SER A C 1
ATOM 662 O O . SER A 1 86 ? -6.768 -5.449 16.078 1.00 98.56 86 SER A O 1
ATOM 664 N N . GLY A 1 87 ? -7.140 -5.504 13.863 1.00 98.69 87 GLY A N 1
ATOM 665 C CA . GLY A 1 87 ? -6.012 -4.649 13.490 1.00 98.69 87 GLY A CA 1
ATOM 666 C C . GLY A 1 87 ? -4.644 -5.324 13.633 1.00 98.69 87 GLY A C 1
ATOM 667 O O . GLY A 1 87 ? -3.618 -4.652 13.531 1.00 98.69 87 GLY A O 1
ATOM 668 N N . LYS A 1 88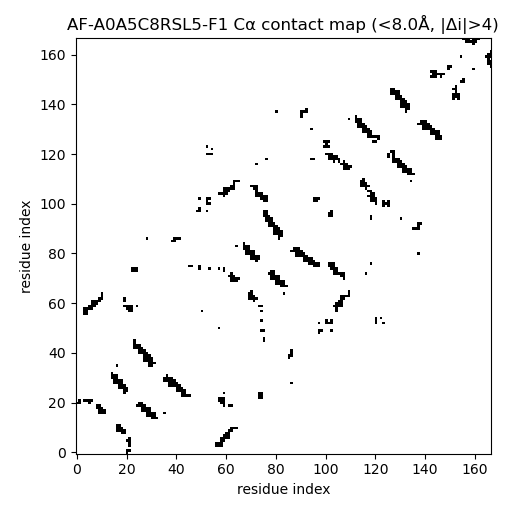 ? -4.595 -6.638 13.894 1.00 98.81 88 LYS A N 1
ATOM 669 C CA . LYS A 1 88 ? -3.336 -7.392 13.981 1.00 98.81 88 LYS A CA 1
ATOM 670 C C . LYS A 1 88 ? -2.695 -7.520 12.606 1.00 98.81 88 LYS A C 1
ATOM 672 O O . LYS A 1 88 ? -3.381 -7.757 11.620 1.00 98.81 88 LYS A O 1
ATOM 677 N N . VAL A 1 89 ? -1.372 -7.414 12.553 1.00 98.88 89 VAL A N 1
ATOM 678 C CA . VAL A 1 89 ? -0.613 -7.596 11.312 1.00 98.88 89 VAL A CA 1
ATOM 679 C C . VAL A 1 89 ? -0.653 -9.066 10.897 1.00 98.88 89 VAL A C 1
ATOM 681 O O . VAL A 1 89 ? -0.175 -9.925 11.636 1.00 98.88 89 VAL A O 1
ATOM 684 N N . ASN A 1 90 ? -1.187 -9.338 9.706 1.00 98.75 90 ASN A N 1
ATOM 685 C CA . ASN A 1 90 ? -1.104 -10.646 9.055 1.00 98.75 90 ASN A CA 1
ATOM 686 C C . ASN A 1 90 ? 0.275 -10.829 8.411 1.00 98.75 90 ASN A C 1
ATOM 688 O O . ASN A 1 90 ? 0.943 -11.838 8.618 1.00 98.75 90 ASN A O 1
ATOM 692 N N . TRP A 1 91 ? 0.707 -9.826 7.645 1.00 98.81 91 TRP A N 1
ATOM 693 C CA . TRP A 1 91 ? 2.024 -9.756 7.019 1.00 98.81 91 TRP A CA 1
ATOM 694 C C . TRP A 1 91 ? 2.399 -8.301 6.723 1.00 98.81 91 TRP A C 1
ATOM 696 O O . TRP A 1 91 ? 1.541 -7.418 6.651 1.00 98.81 91 TRP A O 1
ATOM 706 N N . SER A 1 92 ? 3.698 -8.062 6.555 1.00 98.81 92 SER A N 1
ATOM 707 C CA . SER A 1 9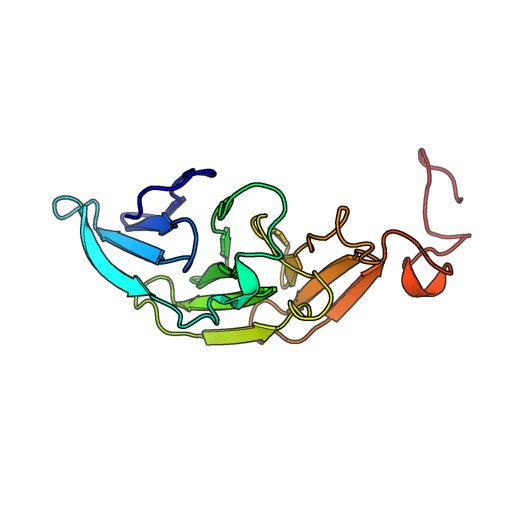2 ? 4.274 -6.767 6.195 1.00 98.81 92 SER A CA 1
ATOM 708 C C . SER A 1 92 ? 5.459 -6.984 5.260 1.00 98.81 92 SER A C 1
ATOM 710 O O . SER A 1 92 ? 6.301 -7.842 5.534 1.00 98.81 92 SER A O 1
ATOM 712 N N . VAL A 1 93 ? 5.519 -6.232 4.161 1.00 98.81 93 VAL A N 1
ATOM 713 C CA . VAL A 1 93 ? 6.610 -6.297 3.182 1.00 98.81 93 VAL A CA 1
ATOM 714 C C . VAL A 1 93 ? 6.998 -4.911 2.696 1.00 98.81 93 VAL A C 1
ATOM 716 O O . VAL A 1 93 ? 6.152 -4.046 2.499 1.00 98.81 93 VAL A O 1
ATOM 719 N N . VAL A 1 94 ? 8.289 -4.712 2.460 1.00 98.75 94 VAL A N 1
ATOM 720 C CA . VAL A 1 94 ? 8.837 -3.453 1.949 1.00 98.75 94 VAL A CA 1
ATOM 721 C C . VAL A 1 94 ? 8.871 -3.503 0.416 1.00 98.75 94 VAL A C 1
ATOM 723 O O . VAL A 1 94 ? 9.402 -4.456 -0.167 1.00 98.75 94 VAL A O 1
ATOM 726 N N . ASN A 1 95 ? 8.264 -2.517 -0.252 1.00 98.81 95 ASN A N 1
ATOM 727 C CA . ASN A 1 95 ? 8.172 -2.469 -1.716 1.00 98.81 95 ASN A CA 1
ATOM 728 C C . ASN A 1 95 ? 9.331 -1.702 -2.370 1.00 98.81 95 ASN A C 1
ATOM 730 O O . ASN A 1 95 ? 9.732 -2.077 -3.477 1.00 98.81 95 ASN A O 1
ATOM 734 N N . GLY A 1 96 ? 9.895 -0.711 -1.683 1.00 98.50 96 GLY A N 1
ATOM 735 C CA . GLY A 1 96 ? 10.986 0.132 -2.164 1.00 98.50 96 GLY A CA 1
ATOM 736 C C . GLY A 1 96 ? 11.960 0.558 -1.061 1.00 98.50 96 GLY A C 1
ATOM 737 O O . GLY A 1 96 ? 11.977 -0.007 0.029 1.00 98.50 96 GLY A O 1
ATOM 738 N N . ASP A 1 97 ? 12.807 1.533 -1.360 1.00 98.50 97 ASP A N 1
ATOM 739 C CA . ASP A 1 97 ? 13.807 2.085 -0.446 1.00 98.50 97 ASP A CA 1
ATOM 740 C C . ASP A 1 97 ? 13.729 3.624 -0.398 1.00 98.50 97 ASP A C 1
ATOM 742 O O . ASP A 1 97 ? 14.228 4.296 -1.309 1.00 98.50 97 ASP A O 1
ATOM 746 N N . PRO A 1 98 ? 13.176 4.214 0.681 1.00 98.25 98 PRO A N 1
ATOM 747 C CA . PRO A 1 98 ? 13.128 5.665 0.862 1.00 98.25 98 PRO A CA 1
ATOM 748 C C . PRO A 1 98 ? 14.483 6.367 0.761 1.00 98.25 98 PRO A C 1
ATOM 750 O O . PRO A 1 98 ? 14.540 7.531 0.368 1.00 98.25 98 PRO A O 1
ATOM 753 N N . LYS A 1 99 ? 15.599 5.671 1.022 1.00 97.75 99 LYS A N 1
ATOM 754 C CA . LYS A 1 99 ? 16.947 6.243 0.858 1.00 97.75 99 LYS A CA 1
ATOM 755 C C . LYS A 1 99 ? 17.288 6.556 -0.600 1.00 97.75 99 LYS A C 1
ATOM 757 O O . LYS A 1 99 ? 18.219 7.315 -0.852 1.00 97.75 99 LYS A O 1
ATOM 762 N N . LYS A 1 100 ? 16.547 5.980 -1.548 1.00 98.06 100 LYS A N 1
ATOM 763 C CA . LYS A 1 100 ? 16.659 6.223 -2.991 1.00 98.06 100 LYS A CA 1
ATOM 764 C C . LYS A 1 100 ? 15.582 7.174 -3.521 1.00 98.06 100 LYS A C 1
ATOM 766 O O . LYS A 1 100 ? 15.444 7.309 -4.729 1.00 98.06 100 LYS A O 1
ATOM 771 N N . GLY A 1 101 ? 14.816 7.817 -2.636 1.00 98.19 101 GLY A N 1
ATOM 772 C CA . GLY A 1 101 ? 13.688 8.668 -3.023 1.00 98.19 101 GLY A CA 1
ATOM 773 C C . GLY A 1 101 ? 12.409 7.894 -3.352 1.00 98.19 101 GLY A C 1
ATOM 774 O O . GLY A 1 101 ? 11.466 8.470 -3.892 1.00 98.19 101 GLY A O 1
ATOM 775 N N . GLU A 1 102 ? 12.360 6.595 -3.039 1.00 98.88 102 GLU A N 1
ATOM 776 C CA . GLU A 1 102 ? 11.186 5.755 -3.269 1.00 98.88 102 GLU A CA 1
ATOM 777 C C . GLU A 1 102 ? 10.207 5.903 -2.099 1.00 98.88 102 GLU A C 1
ATOM 779 O O . GLU A 1 102 ? 10.505 5.535 -0.965 1.00 98.88 102 GLU A O 1
ATOM 784 N N . THR A 1 103 ? 9.017 6.433 -2.363 1.00 98.88 103 THR A N 1
ATOM 785 C CA . THR A 1 103 ? 7.953 6.588 -1.356 1.00 98.88 103 THR A CA 1
ATOM 786 C C . THR A 1 103 ? 6.638 6.034 -1.882 1.00 98.88 103 THR A C 1
ATOM 788 O O . THR A 1 103 ? 6.542 5.604 -3.033 1.00 98.88 103 THR A O 1
ATOM 791 N N . ASN A 1 104 ? 5.592 6.025 -1.058 1.00 98.88 104 ASN A N 1
ATOM 792 C CA . ASN A 1 104 ? 4.243 5.773 -1.546 1.00 98.88 104 ASN A CA 1
ATOM 793 C C . ASN A 1 104 ? 3.219 6.757 -0.975 1.00 98.88 104 ASN A C 1
ATOM 795 O O . ASN A 1 104 ? 3.162 7.017 0.221 1.00 98.88 104 ASN A O 1
ATOM 799 N N . THR A 1 105 ? 2.341 7.235 -1.851 1.00 98.81 105 THR A N 1
ATOM 800 C CA . THR A 1 105 ? 1.167 8.038 -1.480 1.00 98.81 105 THR A CA 1
ATOM 801 C C . THR A 1 105 ? -0.145 7.430 -1.986 1.00 98.81 105 THR A C 1
ATOM 803 O O . THR A 1 105 ? -1.220 7.829 -1.548 1.00 98.81 105 THR A O 1
ATOM 806 N N . ALA A 1 106 ? -0.093 6.462 -2.908 1.00 98.81 106 ALA A N 1
ATOM 807 C CA . ALA A 1 106 ? -1.273 5.835 -3.495 1.00 98.81 106 ALA A CA 1
ATOM 808 C C . ALA A 1 106 ? -1.855 4.724 -2.601 1.00 98.81 106 ALA A C 1
ATOM 810 O O . ALA A 1 106 ? -1.173 4.181 -1.730 1.00 98.81 106 ALA A O 1
ATOM 811 N N . THR A 1 107 ? -3.119 4.373 -2.854 1.00 98.75 107 THR A N 1
ATOM 812 C CA . THR A 1 107 ? -3.729 3.145 -2.319 1.00 98.75 107 THR A CA 1
ATOM 813 C C . THR A 1 107 ? -3.243 1.910 -3.098 1.00 98.75 107 THR A C 1
ATOM 815 O O . THR A 1 107 ? -2.443 2.009 -4.033 1.00 98.75 107 THR A O 1
ATOM 818 N N . VAL A 1 108 ? -3.730 0.734 -2.713 1.00 98.81 108 VAL A N 1
ATOM 819 C CA . VAL A 1 108 ? -3.490 -0.551 -3.380 1.00 98.81 108 VAL A CA 1
ATOM 820 C C . VAL A 1 108 ? -4.716 -0.993 -4.182 1.00 98.81 108 VAL A C 1
ATOM 822 O O . VAL A 1 108 ? -5.822 -0.499 -3.970 1.00 98.81 108 VAL A O 1
ATOM 825 N N . LEU A 1 109 ? -4.542 -1.982 -5.058 1.00 98.88 109 LEU A N 1
ATOM 826 C CA . LEU A 1 109 ? -5.628 -2.609 -5.809 1.00 98.88 109 LEU A CA 1
ATOM 827 C C . LEU A 1 109 ? -5.624 -4.134 -5.603 1.00 98.88 109 LEU A C 1
ATOM 829 O O . LEU A 1 109 ? -4.794 -4.832 -6.192 1.00 98.88 109 LEU A O 1
ATOM 833 N N . PRO A 1 110 ? -6.544 -4.682 -4.792 1.00 98.62 110 PRO A N 1
ATOM 834 C CA . PRO A 1 110 ? -6.755 -6.121 -4.709 1.00 98.62 110 PRO A CA 1
ATOM 835 C C . PRO A 1 110 ? -7.389 -6.662 -5.998 1.00 98.62 110 PRO A C 1
ATOM 837 O O . PRO A 1 110 ? -8.414 -6.158 -6.454 1.00 98.62 110 PRO A O 1
ATOM 840 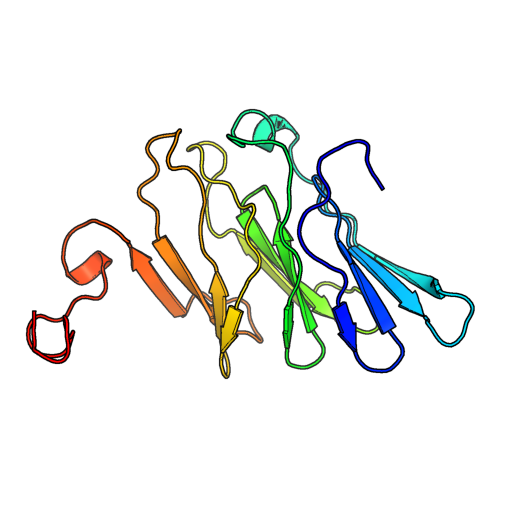N N . VAL A 1 111 ? -6.805 -7.711 -6.579 1.00 98.62 111 VAL A N 1
ATOM 841 C CA . VAL A 1 111 ? -7.330 -8.418 -7.756 1.00 98.62 111 VAL A CA 1
ATOM 842 C C . VAL A 1 111 ? -7.128 -9.914 -7.562 1.00 98.62 111 VAL A C 1
ATOM 844 O O . VAL A 1 111 ? -5.995 -10.397 -7.552 1.00 98.62 111 VAL A O 1
ATOM 847 N N . LYS A 1 112 ? -8.230 -10.668 -7.471 1.00 98.19 112 LYS A N 1
ATOM 848 C CA . LYS A 1 112 ? -8.208 -12.115 -7.195 1.00 98.19 112 LYS A CA 1
ATOM 849 C C . LYS A 1 112 ? -7.412 -12.411 -5.911 1.00 98.19 112 LYS A C 1
ATOM 851 O O . LYS A 1 112 ? -7.777 -11.956 -4.837 1.00 98.19 112 LYS A O 1
ATOM 856 N N . ASP A 1 113 ? -6.331 -13.166 -6.038 1.00 98.25 113 ASP A N 1
ATOM 857 C CA . ASP A 1 113 ? -5.405 -13.608 -4.999 1.00 98.25 113 ASP A CA 1
ATOM 858 C C . ASP A 1 113 ? -4.210 -12.655 -4.809 1.00 98.25 113 ASP A C 1
ATOM 860 O O . ASP A 1 113 ? -3.233 -13.018 -4.158 1.00 98.25 113 ASP A O 1
ATOM 864 N N . LYS A 1 114 ? -4.244 -11.452 -5.401 1.00 98.81 114 LYS A N 1
ATOM 865 C CA . LYS A 1 114 ? -3.102 -10.529 -5.446 1.00 98.81 114 LYS A CA 1
ATOM 866 C C . LYS A 1 114 ? -3.459 -9.136 -4.947 1.00 98.81 114 LYS A C 1
ATOM 868 O O . LYS A 1 114 ? -4.566 -8.654 -5.158 1.00 98.81 114 LYS A O 1
ATOM 873 N N . ILE A 1 115 ? -2.476 -8.465 -4.360 1.00 98.81 115 ILE A N 1
ATOM 874 C CA . ILE A 1 115 ? -2.485 -7.038 -4.042 1.00 98.81 115 ILE A CA 1
ATOM 875 C C . ILE A 1 115 ? -1.513 -6.341 -4.989 1.00 98.81 115 ILE A C 1
ATOM 877 O O . ILE A 1 115 ? -0.314 -6.618 -4.961 1.00 98.81 115 ILE A O 1
ATOM 881 N N . ILE A 1 116 ? -2.027 -5.446 -5.828 1.00 98.94 116 ILE A N 1
ATOM 882 C CA . ILE A 1 116 ? -1.238 -4.659 -6.775 1.00 98.94 116 ILE A CA 1
ATOM 883 C C . ILE A 1 116 ? -0.941 -3.295 -6.151 1.00 98.94 116 ILE A C 1
ATOM 885 O O . ILE A 1 116 ? -1.852 -2.614 -5.680 1.00 98.94 116 ILE A O 1
ATOM 889 N N . VAL A 1 117 ? 0.328 -2.891 -6.144 1.00 98.94 117 VAL A N 1
ATOM 890 C CA . VAL A 1 117 ? 0.785 -1.620 -5.567 1.00 98.94 117 VAL A CA 1
ATOM 891 C C . VAL A 1 117 ? 1.706 -0.874 -6.529 1.00 98.94 117 VAL A C 1
ATOM 893 O O . VAL A 1 117 ? 2.461 -1.493 -7.282 1.00 98.94 117 VAL A O 1
ATOM 896 N N . GLY A 1 118 ? 1.653 0.457 -6.495 1.00 98.81 118 GLY A N 1
ATOM 897 C CA . GLY A 1 118 ? 2.576 1.328 -7.228 1.00 98.81 118 GLY A CA 1
ATOM 898 C C . GLY A 1 118 ? 3.821 1.703 -6.419 1.00 98.81 118 GLY A C 1
ATOM 899 O O . GLY A 1 118 ? 4.122 1.093 -5.393 1.00 98.81 118 GLY A O 1
ATOM 900 N N . ILE A 1 119 ? 4.529 2.729 -6.884 1.00 98.88 119 ILE A N 1
ATOM 901 C CA . ILE A 1 119 ? 5.622 3.412 -6.181 1.00 98.88 119 ILE A CA 1
ATOM 902 C C . ILE A 1 119 ? 5.659 4.882 -6.638 1.00 98.88 119 ILE A C 1
ATOM 904 O O . ILE A 1 119 ? 5.250 5.191 -7.759 1.00 98.88 119 ILE A O 1
ATOM 908 N 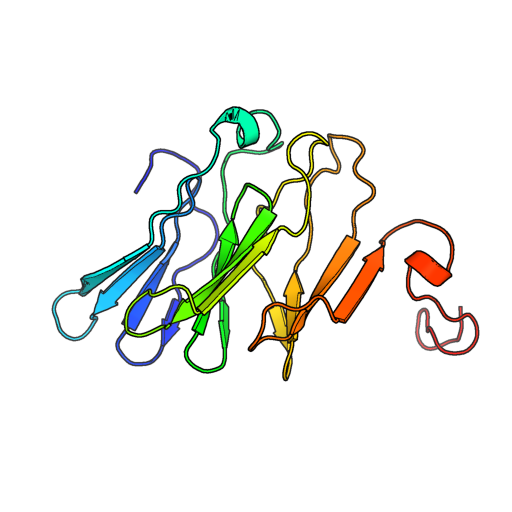N . SER A 1 120 ? 6.097 5.795 -5.775 1.00 98.75 120 SER A N 1
ATOM 909 C CA . SER A 1 120 ? 6.313 7.219 -6.066 1.00 98.75 120 SER A CA 1
ATOM 910 C C . SER A 1 120 ? 7.808 7.558 -6.020 1.00 98.75 120 SER A C 1
ATOM 912 O O . SER A 1 120 ? 8.584 6.849 -5.382 1.00 98.75 120 SER A O 1
ATOM 914 N N . GLY A 1 121 ? 8.199 8.646 -6.690 1.00 98.50 121 GLY A N 1
ATOM 915 C CA . GLY A 1 121 ? 9.599 9.095 -6.762 1.00 98.50 121 GLY A CA 1
ATOM 916 C C . GLY A 1 121 ? 10.007 9.734 -8.095 1.00 98.50 121 GLY A C 1
ATOM 917 O O . GLY A 1 121 ? 11.196 9.782 -8.408 1.00 98.50 121 GLY A O 1
ATOM 918 N N . GLY A 1 122 ? 9.049 10.214 -8.900 1.00 98.38 122 GLY A N 1
ATOM 919 C CA . GLY A 1 122 ? 9.332 10.828 -10.204 1.00 98.38 122 GLY A CA 1
ATOM 920 C C . GLY A 1 122 ? 10.254 12.045 -10.092 1.00 98.38 122 GLY A C 1
ATOM 921 O O . GLY A 1 122 ? 11.232 12.152 -10.826 1.00 98.38 122 GLY A O 1
ATOM 922 N N . GLU A 1 123 ? 10.023 12.891 -9.088 1.00 98.38 123 GLU A N 1
ATOM 923 C CA . GLU A 1 123 ? 10.838 14.076 -8.782 1.00 98.38 123 GLU A CA 1
ATOM 924 C C . GLU A 1 123 ? 12.222 13.731 -8.198 1.00 98.38 123 GLU A C 1
ATOM 926 O O . GLU A 1 123 ? 13.055 14.617 -8.020 1.00 98.38 123 GLU A O 1
ATOM 931 N N . PHE A 1 124 ? 12.482 12.450 -7.922 1.00 98.38 124 PHE A N 1
ATOM 932 C CA . PHE A 1 124 ? 13.725 11.940 -7.338 1.00 98.38 124 PHE A CA 1
ATOM 933 C C . PHE A 1 124 ? 14.481 10.986 -8.278 1.00 98.38 124 PHE A C 1
ATOM 935 O O . PHE A 1 124 ? 15.449 10.351 -7.864 1.00 98.38 124 PHE A O 1
ATOM 942 N N . GLY A 1 125 ? 14.073 10.885 -9.549 1.00 98.19 125 GLY A N 1
ATOM 943 C CA . GLY A 1 125 ? 14.764 10.058 -10.545 1.00 98.19 125 GLY A CA 1
ATOM 944 C C . GLY A 1 125 ? 14.590 8.549 -10.340 1.00 98.19 125 GLY A C 1
ATOM 945 O O . GLY A 1 125 ? 15.435 7.768 -10.776 1.00 98.19 125 GLY A O 1
ATOM 946 N N . VAL A 1 126 ? 13.511 8.126 -9.677 1.00 98.62 126 VAL A N 1
ATOM 947 C CA . VAL A 1 126 ? 13.219 6.709 -9.435 1.00 98.62 126 VAL A CA 1
ATOM 948 C C . VAL A 1 126 ? 12.752 6.019 -10.721 1.00 98.62 126 VAL A C 1
ATOM 950 O O . VAL A 1 126 ? 11.828 6.477 -11.396 1.00 98.62 126 VAL A O 1
ATOM 953 N N . GLN A 1 127 ? 13.330 4.853 -11.029 1.00 98.50 127 GLN A N 1
ATOM 954 C CA . GLN A 1 127 ? 12.801 3.939 -12.045 1.00 98.50 127 GLN A CA 1
ATOM 955 C C . GLN A 1 127 ? 11.566 3.209 -11.486 1.00 98.50 127 GLN A C 1
ATOM 957 O O . GLN A 1 127 ? 11.663 2.132 -10.895 1.00 98.50 127 GLN A O 1
ATOM 962 N N . CYS A 1 128 ? 10.395 3.827 -11.633 1.00 98.62 128 CYS A N 1
ATOM 963 C CA . CYS A 1 128 ? 9.157 3.345 -11.026 1.00 98.62 128 CYS A CA 1
ATOM 964 C C . CYS A 1 128 ? 8.634 2.034 -11.639 1.00 98.62 128 CYS A C 1
ATOM 966 O O . CYS A 1 128 ? 8.905 1.680 -12.790 1.00 98.62 128 CYS A O 1
ATOM 968 N N . HIS A 1 129 ? 7.824 1.330 -10.850 1.00 98.81 129 HIS A N 1
ATOM 969 C CA . HIS A 1 129 ? 7.236 0.044 -11.201 1.00 98.81 129 HIS A CA 1
ATOM 970 C C . HIS A 1 129 ? 5.872 -0.166 -10.535 1.00 98.81 129 HIS A C 1
ATOM 972 O O . HIS A 1 129 ? 5.529 0.474 -9.538 1.00 98.81 129 HIS A O 1
ATOM 978 N N . VAL A 1 130 ? 5.137 -1.159 -11.024 1.00 98.81 130 VAL A N 1
ATOM 979 C CA . VAL A 1 130 ? 3.978 -1.753 -10.353 1.00 98.81 130 VAL A CA 1
ATOM 980 C C . VAL A 1 130 ? 4.363 -3.153 -9.875 1.00 98.81 130 VAL A C 1
ATOM 982 O O . VAL A 1 130 ? 4.991 -3.918 -10.606 1.00 98.81 130 VAL A O 1
ATOM 985 N N . THR A 1 131 ? 4.014 -3.498 -8.637 1.00 98.94 131 THR A N 1
ATOM 986 C CA . THR A 1 131 ? 4.329 -4.801 -8.030 1.00 98.94 131 THR A CA 1
ATOM 987 C C . THR A 1 131 ? 3.045 -5.513 -7.630 1.00 98.94 131 THR A C 1
ATOM 989 O O . THR A 1 131 ? 2.176 -4.902 -7.012 1.00 98.94 131 THR A O 1
ATOM 992 N N . ALA A 1 132 ? 2.948 -6.814 -7.907 1.00 98.88 132 ALA A N 1
ATOM 993 C CA . ALA A 1 132 ? 1.927 -7.667 -7.311 1.00 98.88 132 ALA A CA 1
ATOM 994 C C . ALA A 1 132 ? 2.507 -8.521 -6.188 1.00 98.88 132 ALA A C 1
ATOM 996 O O . ALA A 1 132 ? 3.542 -9.177 -6.344 1.00 98.88 132 ALA A O 1
ATOM 997 N N . TYR A 1 133 ? 1.777 -8.564 -5.084 1.00 98.94 133 TYR A N 1
ATOM 998 C CA . TYR A 1 133 ? 2.027 -9.421 -3.936 1.00 98.94 133 TYR A CA 1
ATOM 999 C C . TYR A 1 133 ? 0.899 -10.435 -3.792 1.00 98.94 133 TYR A C 1
ATOM 1001 O O . TYR A 1 133 ? -0.253 -10.119 -4.068 1.00 98.94 133 TYR A O 1
ATOM 1009 N N . ASP A 1 134 ? 1.215 -11.649 -3.360 1.00 98.69 134 ASP A N 1
ATOM 1010 C CA . ASP A 1 134 ? 0.217 -12.630 -2.947 1.00 98.69 134 ASP A CA 1
ATOM 1011 C C . ASP A 1 134 ? -0.555 -12.084 -1.738 1.00 98.69 134 ASP A C 1
ATOM 1013 O O . ASP A 1 134 ? 0.045 -11.645 -0.755 1.00 98.69 134 ASP A O 1
ATOM 1017 N N . ALA A 1 135 ? -1.886 -12.087 -1.810 1.00 98.31 135 ALA A N 1
ATOM 1018 C CA . ALA A 1 135 ? -2.727 -11.406 -0.831 1.00 98.31 135 ALA A CA 1
ATOM 1019 C C . ALA A 1 135 ? -2.691 -12.042 0.566 1.00 98.31 135 ALA A C 1
ATOM 1021 O O . ALA A 1 135 ? -2.923 -11.352 1.560 1.00 98.31 135 ALA A O 1
ATOM 1022 N N . LYS A 1 136 ? -2.379 -13.340 0.663 1.00 97.75 136 LYS A N 1
ATOM 1023 C CA . LYS A 1 136 ? -2.367 -14.075 1.936 1.00 97.75 136 LYS A CA 1
ATOM 1024 C C . LYS A 1 136 ? -1.010 -14.042 2.620 1.00 97.75 136 LYS A C 1
ATOM 1026 O O . LYS A 1 136 ? -0.949 -14.045 3.843 1.00 97.75 136 LYS A O 1
ATOM 1031 N N . THR A 1 137 ? 0.065 -14.039 1.839 1.00 98.25 137 THR A N 1
ATOM 1032 C CA . THR A 1 137 ? 1.435 -14.210 2.345 1.00 98.25 137 THR A CA 1
ATOM 1033 C C . THR A 1 137 ? 2.293 -12.957 2.230 1.00 98.25 137 THR A C 1
ATOM 1035 O O . THR A 1 137 ? 3.350 -12.892 2.852 1.00 98.25 137 THR A O 1
ATOM 1038 N N . GLY A 1 138 ? 1.897 -11.985 1.404 1.00 98.44 138 GLY A N 1
ATOM 1039 C CA . GLY A 1 138 ? 2.728 -10.831 1.072 1.00 98.44 138 GLY A CA 1
ATOM 1040 C C . GLY A 1 138 ? 3.929 -11.181 0.186 1.00 98.44 138 GLY A C 1
ATOM 1041 O O . GLY A 1 138 ? 4.791 -10.338 -0.039 1.00 98.44 138 GLY A O 1
ATOM 1042 N N . LYS A 1 139 ? 4.037 -12.408 -0.344 1.00 98.75 139 LYS A N 1
ATOM 1043 C CA . LYS A 1 139 ? 5.152 -12.783 -1.225 1.00 98.75 139 LYS A CA 1
ATOM 1044 C C . LYS A 1 139 ? 5.038 -12.051 -2.562 1.00 98.75 139 LYS A C 1
ATOM 1046 O O . LYS A 1 139 ? 3.987 -12.075 -3.196 1.00 98.75 139 LYS A O 1
ATOM 1051 N N . LYS A 1 140 ? 6.129 -11.440 -3.030 1.00 98.75 140 LYS A N 1
ATOM 1052 C CA . LYS A 1 140 ? 6.181 -10.822 -4.366 1.00 98.75 140 LYS A CA 1
ATOM 1053 C C . LYS A 1 140 ? 5.915 -11.882 -5.442 1.00 98.75 140 LYS A C 1
ATOM 1055 O O . LYS A 1 140 ? 6.592 -12.909 -5.464 1.00 98.75 140 LYS A O 1
ATOM 1060 N N . VAL A 1 141 ? 4.949 -11.619 -6.319 1.00 98.69 141 VAL A N 1
ATOM 1061 C CA . VAL A 1 141 ? 4.585 -12.494 -7.444 1.00 98.69 141 VAL A CA 1
ATOM 1062 C C . VAL A 1 141 ? 5.267 -12.022 -8.721 1.00 98.69 141 VAL A C 1
ATOM 1064 O O . VAL A 1 141 ? 5.945 -12.801 -9.380 1.00 98.69 141 VAL A O 1
ATOM 1067 N N . TRP A 1 142 ? 5.108 -10.743 -9.056 1.00 98.56 142 TRP A N 1
ATOM 1068 C CA . TRP A 1 142 ? 5.742 -10.117 -10.213 1.00 98.56 142 TRP A CA 1
ATOM 1069 C C . TRP A 1 142 ? 5.966 -8.627 -9.955 1.00 98.56 142 TRP A C 1
ATOM 1071 O O . TRP A 1 142 ? 5.349 -8.032 -9.066 1.00 98.56 142 TRP A O 1
ATOM 1081 N N . ARG A 1 143 ? 6.857 -8.025 -10.743 1.00 98.75 143 ARG A N 1
ATOM 1082 C CA . ARG A 1 143 ? 7.086 -6.581 -10.802 1.00 98.75 143 ARG A CA 1
ATOM 1083 C C . ARG A 1 143 ? 7.272 -6.182 -12.260 1.00 98.75 143 ARG A C 1
ATOM 1085 O O . ARG A 1 143 ? 8.119 -6.768 -12.920 1.00 98.75 143 ARG A O 1
ATOM 1092 N N . GLY A 1 144 ? 6.476 -5.225 -12.721 1.00 98.38 144 GLY A N 1
ATOM 1093 C CA . GLY A 1 144 ? 6.578 -4.641 -14.055 1.00 98.38 144 GLY A CA 1
ATOM 1094 C C . GLY A 1 144 ? 7.018 -3.191 -13.942 1.00 98.38 144 GLY A C 1
ATOM 1095 O O . GLY A 1 144 ? 6.341 -2.385 -13.300 1.00 98.38 144 GLY A O 1
ATOM 1096 N N . TYR A 1 145 ? 8.174 -2.874 -14.508 1.00 98.62 145 TYR A N 1
ATOM 1097 C CA . TYR A 1 145 ? 8.702 -1.517 -14.555 1.00 98.62 145 TYR A CA 1
ATOM 1098 C C . TYR A 1 145 ? 7.998 -0.697 -15.635 1.00 98.62 145 TYR A C 1
ATOM 1100 O O . TYR A 1 145 ? 7.596 -1.229 -16.665 1.00 98.62 145 TYR A O 1
ATOM 1108 N N . SER A 1 146 ? 7.862 0.610 -15.413 1.00 98.06 146 SER A N 1
ATOM 1109 C CA . SER A 1 146 ? 7.278 1.502 -16.426 1.00 98.06 146 SER A CA 1
ATOM 1110 C C . SER A 1 146 ? 8.240 1.790 -17.581 1.00 98.06 146 SER A C 1
ATOM 1112 O O . SER A 1 146 ? 7.801 2.143 -18.671 1.00 98.06 146 SER A O 1
ATOM 1114 N N . ILE A 1 147 ? 9.546 1.681 -17.328 1.00 97.25 147 ILE A N 1
ATOM 1115 C CA . ILE A 1 147 ? 10.627 1.907 -18.291 1.00 97.25 147 ILE A CA 1
ATOM 1116 C C . ILE A 1 147 ? 11.727 0.871 -18.059 1.00 97.25 147 ILE A C 1
ATOM 1118 O O . ILE A 1 147 ? 11.945 0.453 -16.921 1.00 97.25 147 ILE A O 1
ATOM 1122 N N . GLY A 1 148 ? 12.454 0.505 -19.107 1.00 96.50 148 GLY A N 1
ATOM 1123 C CA . GLY A 1 148 ? 13.553 -0.454 -19.044 1.00 96.50 148 GLY A CA 1
ATOM 1124 C C . GLY A 1 148 ? 13.572 -1.343 -20.284 1.00 96.50 148 GLY A C 1
ATOM 1125 O O . GLY A 1 148 ? 12.866 -1.053 -21.247 1.00 96.50 148 GLY A O 1
ATOM 1126 N N . PRO A 1 149 ? 14.382 -2.407 -20.284 1.00 96.25 149 PRO A N 1
ATOM 1127 C CA . PRO A 1 149 ? 14.275 -3.453 -21.289 1.00 96.25 149 PRO A CA 1
ATOM 1128 C C . PRO A 1 149 ? 12.951 -4.232 -21.140 1.00 96.25 149 PRO A C 1
ATOM 1130 O O . PRO A 1 149 ? 12.338 -4.236 -20.067 1.00 96.25 149 PRO A O 1
ATOM 1133 N N . ASP A 1 150 ? 12.521 -4.896 -22.217 1.00 94.44 150 ASP A N 1
ATOM 1134 C CA . ASP A 1 150 ? 11.214 -5.572 -22.314 1.00 94.44 150 ASP A CA 1
ATOM 1135 C C . ASP A 1 150 ? 10.953 -6.568 -21.173 1.00 94.44 150 ASP A C 1
ATOM 1137 O O . ASP A 1 150 ? 9.844 -6.635 -20.636 1.00 94.44 150 ASP A O 1
ATOM 1141 N N . ASP A 1 151 ? 11.988 -7.293 -20.741 1.00 93.81 151 ASP A N 1
ATOM 1142 C CA . ASP A 1 151 ? 11.912 -8.266 -19.649 1.00 93.81 151 ASP A CA 1
ATOM 1143 C C . ASP A 1 151 ? 11.553 -7.621 -18.299 1.00 93.81 151 ASP A C 1
ATOM 1145 O O . ASP A 1 151 ? 10.776 -8.188 -17.529 1.00 93.81 151 ASP A O 1
ATOM 1149 N N . GLN A 1 152 ? 12.051 -6.412 -18.023 1.00 96.19 152 GLN A N 1
ATOM 1150 C CA . GLN A 1 152 ? 11.705 -5.639 -16.826 1.00 96.19 152 GLN A CA 1
ATOM 1151 C C . GLN A 1 152 ? 10.306 -5.039 -16.918 1.00 96.19 152 GLN A C 1
ATOM 1153 O O . GLN A 1 152 ? 9.600 -4.946 -15.911 1.00 96.19 152 GLN A O 1
ATOM 1158 N N . MET A 1 153 ? 9.901 -4.618 -18.115 1.00 96.44 153 MET A N 1
ATOM 1159 C CA . MET A 1 153 ? 8.577 -4.044 -18.353 1.00 96.44 153 MET A CA 1
ATOM 1160 C C . MET A 1 153 ? 7.470 -5.105 -18.425 1.00 96.44 153 MET A C 1
ATOM 1162 O O . MET A 1 153 ? 6.291 -4.755 -18.420 1.00 96.44 153 MET A O 1
ATOM 1166 N N . LEU A 1 154 ? 7.834 -6.394 -18.449 1.00 95.06 154 LEU A N 1
ATOM 1167 C CA . LEU A 1 154 ? 6.933 -7.522 -18.716 1.00 95.06 154 LEU A CA 1
ATOM 1168 C C . LEU A 1 154 ? 6.229 -7.386 -20.078 1.00 95.06 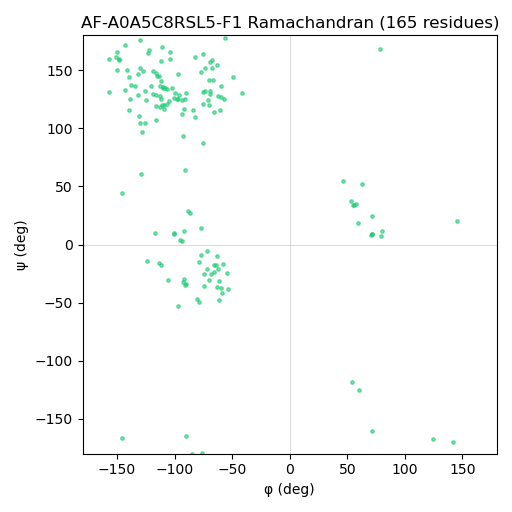154 LEU A C 1
ATOM 1170 O O . LEU A 1 154 ? 5.066 -7.765 -20.233 1.00 95.06 154 LEU A O 1
ATOM 1174 N N . VAL A 1 155 ? 6.938 -6.822 -21.057 1.00 93.62 155 VAL A N 1
ATOM 1175 C CA . VAL A 1 155 ? 6.482 -6.698 -22.441 1.00 93.62 155 VAL A CA 1
ATOM 1176 C C . VAL A 1 155 ? 6.927 -7.936 -23.213 1.00 93.62 155 VAL A C 1
ATOM 1178 O O . VAL A 1 155 ? 8.085 -8.337 -23.165 1.00 93.62 155 VAL A O 1
ATOM 1181 N N . ASP A 1 156 ? 5.990 -8.551 -23.924 1.00 92.25 156 ASP A N 1
ATOM 1182 C CA . ASP A 1 156 ? 6.233 -9.621 -24.885 1.00 92.25 156 ASP A CA 1
ATOM 1183 C C . ASP A 1 156 ? 5.814 -9.073 -26.260 1.00 92.25 156 ASP A C 1
ATOM 1185 O O . ASP A 1 156 ? 4.646 -8.709 -26.410 1.00 92.25 156 ASP A O 1
ATOM 1189 N N . PRO A 1 157 ? 6.712 -8.975 -27.255 1.00 87.06 157 PRO A N 1
ATOM 1190 C CA . PRO A 1 157 ? 6.396 -8.347 -28.542 1.00 87.06 157 PRO A CA 1
ATOM 1191 C C . PRO A 1 157 ? 5.288 -9.077 -29.313 1.00 87.06 157 PRO A C 1
ATOM 1193 O O . PRO A 1 157 ? 4.622 -8.488 -30.156 1.00 87.06 157 PRO A O 1
ATOM 1196 N N . GLU A 1 158 ? 5.041 -10.355 -29.019 1.00 90.50 158 GLU A N 1
ATOM 1197 C CA . GLU A 1 158 ? 3.986 -11.127 -29.671 1.00 90.50 158 GLU A CA 1
ATOM 1198 C C . GLU A 1 158 ? 2.667 -11.088 -28.888 1.00 90.50 158 GLU A C 1
ATOM 1200 O O . GLU A 1 158 ? 1.590 -11.156 -29.486 1.00 90.50 158 GLU A O 1
ATOM 1205 N N . LYS A 1 159 ? 2.727 -10.999 -27.550 1.00 92.38 159 LYS A N 1
ATOM 1206 C CA . LYS A 1 159 ? 1.539 -11.115 -26.679 1.00 92.38 159 LYS A CA 1
ATOM 1207 C C . LYS A 1 159 ? 1.057 -9.803 -26.077 1.00 92.38 159 LYS A C 1
ATOM 1209 O O . LYS A 1 159 ? -0.135 -9.671 -25.792 1.00 92.38 159 LYS A O 1
ATOM 1214 N N . THR A 1 160 ? 1.952 -8.857 -25.829 1.00 91.06 160 THR A N 1
ATOM 1215 C CA . THR A 1 160 ? 1.592 -7.545 -25.298 1.00 91.06 160 THR A CA 1
ATOM 1216 C C . THR A 1 160 ? 0.964 -6.734 -26.410 1.00 91.06 160 THR A C 1
ATOM 1218 O O . THR A 1 160 ? 1.498 -6.657 -27.511 1.00 91.06 160 THR A O 1
ATOM 1221 N N . THR A 1 161 ? -0.186 -6.124 -26.127 1.00 89.81 161 THR A N 1
ATOM 1222 C CA . THR A 1 161 ? -0.921 -5.364 -27.134 1.00 89.81 161 THR A CA 1
ATOM 1223 C C . THR A 1 161 ? -0.884 -3.865 -26.872 1.00 89.81 161 THR A C 1
ATOM 1225 O O . THR A 1 161 ? -1.195 -3.431 -25.764 1.00 89.81 161 THR A O 1
ATOM 1228 N N . HIS A 1 162 ? -0.652 -3.074 -27.916 1.00 88.19 162 HIS A N 1
ATOM 1229 C CA . HIS A 1 162 ? -0.917 -1.642 -27.960 1.00 88.19 162 HIS A CA 1
ATOM 1230 C C . HIS A 1 162 ? -2.075 -1.374 -28.932 1.00 88.19 162 HIS A C 1
ATOM 1232 O O . HIS A 1 162 ? -2.022 -1.735 -30.107 1.00 88.19 162 HIS A O 1
ATOM 1238 N N . LEU A 1 163 ? -3.165 -0.782 -28.430 1.00 91.06 163 LEU A N 1
ATOM 1239 C CA . LEU A 1 163 ? -4.402 -0.548 -29.198 1.00 91.06 163 LEU A CA 1
ATOM 1240 C C . LEU A 1 163 ? -4.955 -1.823 -29.877 1.00 91.06 163 LEU A C 1
ATOM 1242 O O . LEU A 1 163 ? -5.458 -1.784 -30.999 1.00 91.06 163 LEU A O 1
ATOM 1246 N N . GLY A 1 164 ? -4.852 -2.964 -29.187 1.00 89.31 164 GLY A N 1
ATOM 1247 C CA . GLY A 1 164 ? -5.382 -4.254 -29.644 1.00 89.31 164 GLY A CA 1
ATOM 1248 C C . GLY A 1 164 ? -4.525 -4.989 -30.680 1.00 89.31 164 GLY A C 1
ATOM 1249 O O . GLY A 1 164 ? -4.969 -6.006 -31.206 1.00 89.31 164 GLY A O 1
ATOM 1250 N N . LYS A 1 165 ? -3.314 -4.507 -30.977 1.00 87.19 165 LYS A N 1
ATOM 1251 C CA . LYS A 1 165 ? -2.335 -5.185 -31.842 1.00 87.19 165 LYS A CA 1
ATOM 1252 C C . LYS A 1 165 ? -1.065 -5.494 -31.056 1.00 87.19 165 LYS A C 1
ATOM 1254 O O . LYS A 1 165 ? -0.773 -4.711 -30.154 1.00 87.19 165 LYS A O 1
ATOM 1259 N N . PRO A 1 166 ? -0.326 -6.572 -31.376 1.00 88.81 166 PRO A N 1
ATOM 1260 C CA . PRO A 1 166 ? 1.022 -6.772 -30.847 1.00 88.81 166 PRO A CA 1
ATOM 1261 C C . PRO A 1 166 ? 1.881 -5.511 -31.021 1.00 88.81 166 PRO A C 1
ATOM 1263 O O . PRO A 1 166 ? 1.667 -4.767 -31.987 1.00 88.81 166 PRO A O 1
ATOM 1266 N N . VAL A 1 167 ? 2.754 -5.247 -30.046 1.00 83.94 167 VAL A N 1
ATOM 1267 C CA . VAL A 1 167 ? 3.634 -4.062 -30.008 1.00 83.94 167 VAL A CA 1
ATOM 1268 C C . VAL A 1 167 ? 4.690 -4.126 -31.107 1.00 83.94 167 VAL A C 1
ATOM 1270 O O . VAL A 1 167 ? 5.267 -5.213 -31.316 1.00 83.94 167 VAL A O 1
#

Radius of gyration: 17.08 Å; Cα contacts (8 Å, |Δi|>4): 395; chains: 1; bounding box: 40×33×51 Å

Solvent-accessible surface area (backbone atoms only — not comparable to full-atom values): 9334 Å² total; per-residue (Å²): 140,73,101,66,60,78,53,59,65,66,49,74,60,90,58,38,35,38,40,68,40,29,72,69,42,36,37,40,33,20,32,59,88,55,86,51,40,75,76,36,72,39,74,61,90,72,69,74,76,40,57,84,44,41,96,78,64,59,35,30,41,30,63,38,80,54,95,70,22,37,36,42,46,32,54,58,21,37,37,33,35,21,35,63,89,68,50,46,74,74,39,74,41,74,77,56,48,40,93,60,22,27,22,28,42,56,40,56,47,78,55,94,69,27,34,36,35,73,58,39,25,72,96,52,75,44,87,44,40,41,36,32,21,33,62,88,69,52,46,77,74,50,65,32,27,81,67,75,59,48,80,47,36,68,53,41,62,80,76,36,62,56,96,86,37,57,91

Foldseek 3Di:
DDPWDEAADWDDDPQWIWGWGFPVTKIFIFGNVPVRDTQDIDGDDDDCLLQVLPPPIRAAHAWDDDDQWIWDQGFQRKIFTARNRYRHTQDIDHDDGSVQSKTDRYYWDDDDQWIKDWIDRPVRPDQIWIWIAGNRYRHTDDIATPDDPCVNNVQDQCPDDDVRHRD

Secondary structure (DSSP, 8-state):
--SS---S--EEETTEEEEE-STTT-EEEEETTTTTEEEEEE-----GGGGGG-BTBS-----EEETTEEEEE-TTSEEEEEETTT--EEEEEE-S-GGGT-B--S--EEETTEEEE--B-GGGT---EEEEEETTT--EEEEEESSSSHHHHT--TTT-EETTEE-

Sequence (167 aa):
GVLRGHEGSPLVVGNMMYVHTPFPNIVYALDLDHEAKIVWKYEPKQDPSVIPVMCCDTVNRGLAYSDNAIILHQADTTVVSLDAKSGKVNWSVVNGDPKKGETNTATVLPVKDKIIVGISGGEFGVQCHVTAYDAKTGKKVWRGYSIGPDDQMLVDPEKTTHLGKPV

Nearest PDB structures (foldseek):
  6oc6-assembly2_B  TM=9.882E-01  e=5.711E-27  Methylorubrum extorquens AM1
  6dam-assembly1_A  TM=9.781E-01  e=2.493E-22  Methylotuvimicrobium buryatense 5G
  1g72-assembly1_C  TM=9.896E-01  e=1.655E-19  Methylophilus methylotrophus W3A1
  6fkw-assembly2_D  TM=9.820E-01  e=1.848E-19  Methylacidiphilum fumariolicum SolV
  1kv9-assembly1_A  TM=9.563E-01  e=9.006E-15  Pseudomonas putida

Mean predicted aligned error: 2.99 Å

pLDDT: mean 97.21, std 3.95, range [63.62, 98.94]